Protein AF-A0A662Z9D0-F1 (afdb_monomer)

Secondary structure (DSSP, 8-state):
--HHHHHHHHHHHHHHTT---S-S-HHHHHHHHHT--EEE-TTSEEEEPPPPHHHHHHHHHTTPPPP--EE-TTS-HHHHHHHHT---

Foldseek 3Di:
DDPQVVVVVLVVVCVVVVHDQLDDHPVVLVVLCVPFDWDADPQQKIQTPDRDPSSVSSCVSVPHDDDHTDGDPPDDPVVVVVVVPDDD

Nearest PDB structures (foldseek):
  2dfs-assembly1_M  TM=5.415E-01  e=6.077E+00  Gallus gallus
  7pm0-assembly1_A  TM=5.383E-01  e=6.939E+00  Gallus gallus
  8g2z-assembly1_2R  TM=3.815E-01  e=6.939E+00  Tetrahymena thermophila CU428

Sequence (88 aa):
LSLHMRIEYLLRKMKENGVKLPHHSVRTILRDLQGIKTVEFVDGYSAVKTISRTQKETLKLFHVPEPVSQYRKNIAVPNMIKHARKPH

Mean predicted aligned error: 9.93 Å

Solvent-accessible surface area (backbone atoms only — not comparable to full-atom values): 5543 Å² total; per-residue (Å²): 129,55,75,66,58,54,51,53,51,50,54,50,53,36,51,76,70,69,49,87,67,78,61,96,45,70,69,58,49,52,50,44,58,69,63,65,47,72,48,78,46,95,91,42,40,34,43,51,54,91,76,51,71,60,43,52,50,48,33,54,74,71,73,44,81,81,85,69,62,44,65,52,90,84,60,65,67,71,60,60,55,63,58,74,68,58,81,130

Organism: NCBI:txid83771

Radius of gyration: 17.91 Å; Cα contacts (8 Å, |Δi|>4): 66; chains: 1; bounding box: 47×22×44 Å

Structure (mmCIF, N/CA/C/O backbone):
data_AF-A0A662Z9D0-F1
#
_entry.id   AF-A0A662Z9D0-F1
#
loop_
_atom_site.group_PDB
_atom_site.id
_atom_site.type_symbol
_atom_site.label_atom_id
_atom_site.label_alt_id
_atom_site.label_comp_id
_atom_site.label_asym_id
_atom_site.label_entity_id
_atom_site.label_seq_id
_atom_site.pdbx_PDB_ins_code
_atom_site.Cartn_x
_atom_site.Cartn_y
_atom_site.Cartn_z
_atom_site.occupancy
_atom_site.B_iso_or_equiv
_atom_site.auth_seq_id
_atom_site.auth_comp_id
_atom_site.auth_asym_id
_atom_site.auth_atom_id
_atom_site.pdbx_PDB_model_num
ATOM 1 N N . LEU A 1 1 ? -21.756 -11.217 1.823 1.00 59.03 1 LEU A N 1
ATOM 2 C CA . LEU A 1 1 ? -21.194 -9.991 2.439 1.00 59.03 1 LEU A CA 1
ATOM 3 C C . LEU A 1 1 ? -20.548 -9.165 1.330 1.00 59.03 1 LEU A C 1
ATOM 5 O O . LEU A 1 1 ? -19.725 -9.724 0.614 1.00 59.03 1 LEU A O 1
ATOM 9 N N . SER A 1 2 ? -20.935 -7.903 1.124 1.00 82.81 2 SER A N 1
ATOM 10 C CA . SER A 1 2 ? -20.275 -7.061 0.112 1.00 82.81 2 SER A CA 1
ATOM 11 C C . SER A 1 2 ? -18.821 -6.778 0.516 1.00 82.81 2 SER A C 1
ATOM 13 O O . SER A 1 2 ? -18.482 -6.822 1.702 1.00 82.81 2 SER A O 1
ATOM 15 N N . LEU A 1 3 ? -17.948 -6.482 -0.455 1.00 76.94 3 LEU A N 1
ATOM 16 C CA . LEU A 1 3 ? -16.549 -6.119 -0.183 1.00 76.94 3 LEU A CA 1
ATOM 17 C C . LEU A 1 3 ? -16.465 -4.955 0.821 1.00 76.94 3 LEU A C 1
ATOM 19 O O . LEU A 1 3 ? -15.651 -4.984 1.739 1.00 76.94 3 LEU A O 1
ATOM 23 N N . HIS A 1 4 ? -17.377 -3.987 0.693 1.00 80.38 4 HIS A N 1
ATOM 24 C CA . HIS A 1 4 ? -17.513 -2.855 1.606 1.00 80.38 4 HIS A CA 1
ATOM 25 C C . HIS A 1 4 ? -17.765 -3.301 3.051 1.00 80.38 4 HIS A C 1
ATOM 27 O O . HIS A 1 4 ? -16.990 -2.962 3.941 1.00 80.38 4 HIS A O 1
ATOM 33 N N . MET A 1 5 ? -18.783 -4.141 3.273 1.00 84.38 5 MET A N 1
ATOM 34 C CA . MET A 1 5 ? -19.120 -4.661 4.604 1.00 84.38 5 MET A CA 1
ATOM 35 C C . MET A 1 5 ? -17.973 -5.469 5.218 1.00 84.38 5 MET A C 1
ATOM 37 O O . MET A 1 5 ? -17.766 -5.442 6.429 1.00 84.38 5 MET A O 1
ATOM 41 N N . ARG A 1 6 ? -17.201 -6.184 4.390 1.00 83.44 6 ARG A N 1
ATOM 42 C CA . ARG A 1 6 ? -16.040 -6.948 4.859 1.00 83.44 6 ARG A CA 1
ATOM 43 C C . ARG A 1 6 ? -14.918 -6.034 5.351 1.00 83.44 6 ARG A C 1
ATOM 45 O O . ARG A 1 6 ? -14.307 -6.336 6.373 1.00 83.44 6 ARG A O 1
ATOM 52 N N . ILE A 1 7 ? -14.670 -4.921 4.658 1.00 83.31 7 ILE A N 1
ATOM 53 C CA . ILE A 1 7 ? -13.680 -3.923 5.080 1.00 83.31 7 ILE A CA 1
ATOM 54 C C . ILE A 1 7 ? -14.157 -3.206 6.351 1.00 83.31 7 ILE A C 1
ATOM 56 O O . ILE A 1 7 ? -13.383 -3.086 7.295 1.00 83.31 7 ILE A O 1
ATOM 60 N N . GLU A 1 8 ? -15.424 -2.792 6.429 1.00 86.50 8 GLU A N 1
ATOM 61 C CA . GLU A 1 8 ? -15.980 -2.157 7.637 1.00 86.50 8 GLU A CA 1
ATOM 62 C C . GLU A 1 8 ? -15.878 -3.059 8.866 1.00 86.50 8 GLU A C 1
ATOM 64 O O . GLU A 1 8 ? -15.439 -2.616 9.929 1.00 86.50 8 GLU A O 1
ATOM 69 N N . TYR A 1 9 ? -16.227 -4.338 8.712 1.00 88.12 9 TYR A N 1
ATOM 70 C CA . TYR A 1 9 ? -16.102 -5.325 9.778 1.00 88.12 9 TYR A CA 1
ATOM 71 C C . TYR A 1 9 ? -14.649 -5.472 10.258 1.00 88.12 9 TYR A C 1
ATOM 73 O O . TYR A 1 9 ? -14.399 -5.483 11.464 1.00 88.12 9 TYR A O 1
ATOM 81 N N . LEU A 1 10 ? -13.682 -5.531 9.333 1.00 84.88 10 LEU A N 1
ATOM 82 C CA . LEU A 1 10 ? -12.258 -5.610 9.672 1.00 84.88 10 LEU A CA 1
ATOM 83 C C . LEU A 1 10 ? -11.784 -4.379 10.447 1.00 84.88 10 LEU A C 1
ATOM 85 O O . LEU A 1 10 ? -11.151 -4.527 11.490 1.00 84.88 10 LEU A O 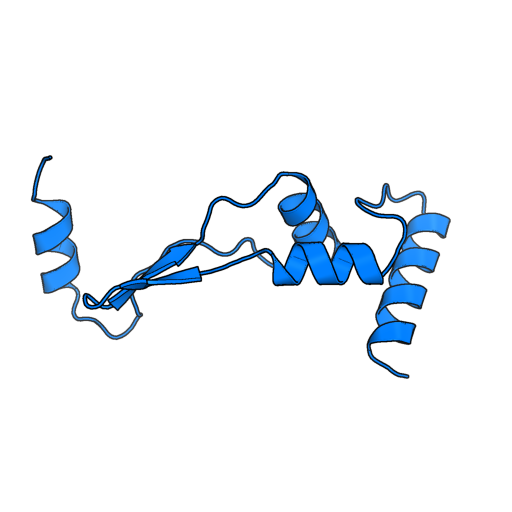1
ATOM 89 N N . LEU A 1 11 ? -12.132 -3.176 9.983 1.00 86.88 11 LEU A N 1
ATOM 90 C CA . LEU A 1 11 ? -11.759 -1.932 10.658 1.00 86.88 11 LEU A CA 1
ATOM 91 C C . LEU A 1 11 ? -12.357 -1.848 12.057 1.00 86.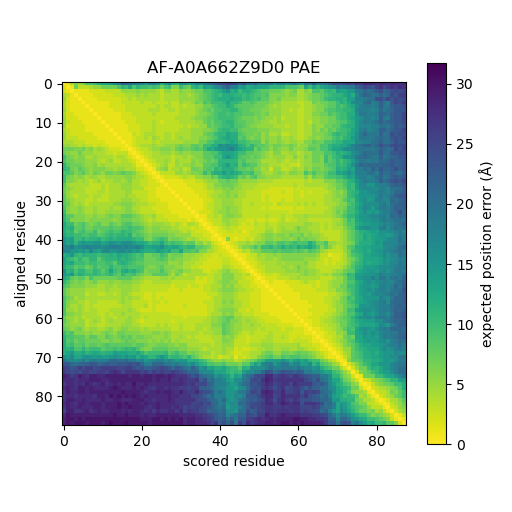88 11 LEU A C 1
ATOM 93 O O . LEU A 1 11 ? -11.667 -1.463 13.001 1.00 86.88 11 LEU A O 1
ATOM 97 N N . ARG A 1 12 ? -13.625 -2.240 12.207 1.00 87.81 12 ARG A N 1
ATOM 98 C CA . ARG A 1 12 ? -14.289 -2.272 13.507 1.00 87.81 12 ARG A CA 1
ATOM 99 C C . ARG A 1 12 ? -13.584 -3.230 14.465 1.00 87.81 12 ARG A C 1
ATOM 101 O O . ARG A 1 12 ? -13.224 -2.814 15.561 1.00 87.81 12 ARG A O 1
ATOM 108 N N . LYS A 1 13 ? -13.310 -4.462 14.029 1.00 88.88 13 LYS A N 1
ATOM 109 C CA . LYS A 1 13 ? -12.607 -5.470 14.835 1.00 88.88 13 LYS A CA 1
ATOM 110 C C . LYS A 1 13 ? -11.196 -5.016 15.227 1.00 88.88 13 LYS A C 1
ATOM 112 O O . LYS A 1 13 ? -10.762 -5.215 16.354 1.00 88.88 13 LYS A O 1
ATOM 117 N N . MET A 1 14 ? -10.477 -4.370 14.312 1.00 85.19 14 MET A N 1
ATOM 118 C CA . MET A 1 14 ? -9.149 -3.811 14.583 1.00 85.19 14 MET A CA 1
ATOM 119 C C . MET A 1 14 ? -9.199 -2.672 15.605 1.00 85.19 14 MET A C 1
ATOM 121 O O . MET A 1 14 ? -8.353 -2.621 16.495 1.00 85.19 14 MET A O 1
ATOM 125 N N . LYS A 1 15 ? -10.211 -1.799 15.523 1.00 86.00 15 LYS A N 1
ATOM 126 C CA . LYS A 1 15 ? -10.439 -0.736 16.509 1.00 86.00 15 LYS A CA 1
ATOM 127 C C . LYS A 1 15 ? -10.771 -1.306 17.892 1.00 86.00 15 LYS A C 1
ATOM 129 O O . LYS A 1 15 ? -10.234 -0.817 18.879 1.00 86.00 15 LYS A O 1
ATOM 134 N N . GLU A 1 16 ? -11.613 -2.337 17.955 1.00 89.38 16 GLU A N 1
ATOM 135 C CA . GLU A 1 16 ? -11.936 -3.066 19.194 1.00 89.38 16 GLU A CA 1
ATOM 136 C C . GLU A 1 16 ? -10.680 -3.706 19.815 1.00 89.38 16 GLU A C 1
ATOM 138 O O . GLU A 1 16 ? -10.509 -3.672 21.029 1.00 89.38 16 GLU A O 1
ATOM 143 N N . ASN A 1 17 ? -9.745 -4.177 18.985 1.00 87.44 17 ASN A N 1
ATOM 144 C CA . ASN A 1 17 ? -8.452 -4.724 19.413 1.00 87.44 17 ASN A CA 1
ATOM 145 C C . ASN A 1 17 ? -7.373 -3.657 19.708 1.00 87.44 17 ASN A C 1
ATOM 147 O O . ASN A 1 17 ? -6.209 -4.005 19.899 1.00 87.44 17 ASN A O 1
ATOM 151 N N . GLY A 1 18 ? -7.712 -2.363 19.697 1.00 83.31 18 GLY A N 1
ATOM 152 C CA . GLY A 1 18 ? -6.768 -1.276 19.986 1.00 83.31 18 GLY A CA 1
ATOM 153 C C . GLY A 1 18 ? -5.725 -1.010 18.893 1.00 83.31 18 GLY A C 1
ATOM 154 O O . GLY A 1 18 ? -4.751 -0.294 19.127 1.00 83.31 18 GLY A O 1
ATOM 155 N N . VAL A 1 19 ? -5.906 -1.553 17.686 1.00 84.06 19 VAL A N 1
ATOM 156 C CA . VAL A 1 19 ? -4.996 -1.310 16.561 1.00 84.06 19 VAL A CA 1
ATOM 157 C C . VAL A 1 19 ? -5.182 0.119 16.055 1.00 84.06 19 VAL A C 1
ATOM 159 O O . VAL A 1 19 ? -6.295 0.555 15.747 1.00 84.06 19 VAL A O 1
ATOM 162 N N . LYS A 1 20 ? -4.075 0.855 15.914 1.00 82.69 20 LYS A N 1
ATOM 163 C CA . LYS A 1 20 ? -4.090 2.194 15.322 1.00 82.69 20 LYS A CA 1
ATOM 164 C C . LYS A 1 20 ? -4.375 2.096 13.823 1.00 82.69 20 LYS A C 1
ATOM 166 O O . LYS A 1 20 ? -3.543 1.621 13.055 1.00 82.69 20 LYS A O 1
ATOM 171 N N . LEU A 1 21 ? -5.552 2.562 13.417 1.00 84.00 21 LEU A N 1
ATOM 172 C CA . LEU A 1 21 ? -5.954 2.591 12.014 1.00 84.00 21 LEU A CA 1
ATOM 173 C C . LEU A 1 21 ? -5.356 3.816 11.299 1.00 84.00 21 LEU A C 1
ATOM 175 O O . LEU A 1 21 ? -5.409 4.915 11.856 1.00 84.00 21 LEU A O 1
ATOM 179 N N . PRO A 1 22 ? -4.853 3.665 10.059 1.00 81.56 22 PRO A N 1
ATOM 180 C CA . PRO A 1 22 ? -4.357 4.788 9.257 1.00 81.56 22 PRO A CA 1
ATOM 181 C C . PRO A 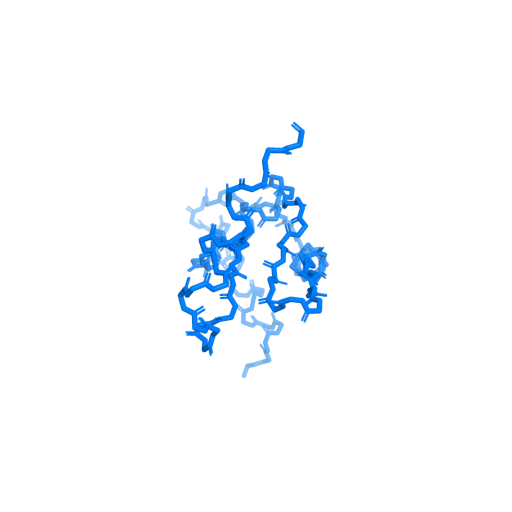1 22 ? -5.483 5.741 8.826 1.00 81.56 22 PRO A C 1
ATOM 183 O O . PRO A 1 22 ? -5.253 6.929 8.608 1.00 81.56 22 PRO A O 1
ATOM 186 N N . HIS A 1 23 ? -6.719 5.237 8.739 1.00 84.00 23 HIS A N 1
ATOM 187 C CA . HIS A 1 23 ? -7.902 6.007 8.372 1.00 84.00 23 HIS A CA 1
ATOM 188 C C . HIS A 1 23 ? -9.137 5.551 9.154 1.00 84.00 23 HIS A C 1
ATOM 190 O O . HIS A 1 23 ? -9.242 4.398 9.570 1.00 84.00 23 HIS A O 1
ATOM 196 N N . HIS A 1 24 ? -10.114 6.450 9.288 1.00 78.31 24 HIS A N 1
ATOM 197 C CA . HIS A 1 24 ? -11.372 6.195 10.001 1.00 78.31 24 HIS A CA 1
ATOM 198 C C . HIS A 1 24 ? -12.552 5.836 9.086 1.00 78.31 24 HIS A C 1
ATOM 200 O O . HIS A 1 24 ? -13.640 5.566 9.585 1.00 78.31 24 HIS A O 1
ATOM 206 N N . SER A 1 25 ? -12.364 5.840 7.759 1.00 83.75 25 SER A N 1
ATOM 207 C CA . SER A 1 25 ? -13.427 5.519 6.802 1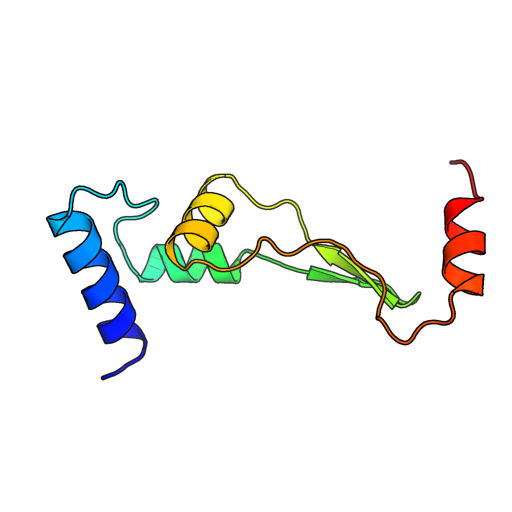.00 83.75 25 SER A CA 1
ATOM 208 C C . SER A 1 25 ? -12.939 4.601 5.682 1.00 83.75 25 SER A C 1
ATOM 210 O O . SER A 1 25 ? -11.825 4.759 5.172 1.00 83.75 25 SER A O 1
ATOM 212 N N . VAL A 1 26 ? -13.810 3.682 5.253 1.00 84.81 26 VAL A N 1
ATOM 213 C CA . VAL A 1 26 ? -13.559 2.796 4.103 1.00 84.81 26 VAL A CA 1
ATOM 214 C C . VAL A 1 26 ? -13.327 3.598 2.831 1.00 84.81 26 VAL A C 1
ATOM 216 O O . VAL A 1 26 ? -12.432 3.284 2.053 1.00 84.81 26 VAL A O 1
ATOM 219 N N . ARG A 1 27 ? -14.078 4.686 2.640 1.00 87.50 27 ARG A N 1
ATOM 220 C CA . ARG A 1 27 ? -13.936 5.562 1.474 1.00 87.50 27 ARG A CA 1
ATOM 221 C C . ARG A 1 27 ? -12.527 6.147 1.361 1.00 87.50 27 ARG A C 1
ATOM 223 O O . ARG A 1 27 ? -11.983 6.195 0.261 1.00 87.50 27 ARG A O 1
ATOM 230 N N . THR A 1 28 ? -11.940 6.585 2.475 1.00 87.31 28 THR A N 1
ATOM 231 C CA . THR A 1 28 ? -10.577 7.136 2.483 1.00 87.31 28 THR A CA 1
ATOM 232 C C . THR A 1 28 ? -9.546 6.051 2.199 1.00 87.31 28 THR A C 1
ATOM 234 O O . THR A 1 28 ? -8.669 6.265 1.375 1.00 87.31 28 THR A O 1
ATOM 237 N N . ILE A 1 29 ? -9.707 4.864 2.788 1.00 86.69 29 ILE A N 1
ATOM 238 C CA . ILE A 1 29 ? -8.834 3.706 2.534 1.00 86.69 29 ILE A CA 1
ATOM 239 C C . ILE A 1 29 ? -8.830 3.334 1.053 1.00 86.69 29 ILE A C 1
ATOM 241 O O . ILE A 1 29 ? -7.772 3.160 0.455 1.00 86.69 29 ILE A O 1
ATOM 245 N N . LEU A 1 30 ? -10.014 3.245 0.443 1.00 86.31 30 LEU A N 1
ATOM 246 C CA . LEU A 1 30 ? -10.138 2.941 -0.980 1.00 86.31 30 LEU A CA 1
ATOM 247 C C . LEU A 1 30 ? -9.482 4.021 -1.841 1.00 86.31 30 LEU A C 1
ATOM 249 O O . LEU A 1 30 ? -8.814 3.688 -2.815 1.00 86.31 30 LEU A O 1
ATOM 253 N N . ARG A 1 31 ? -9.626 5.299 -1.473 1.00 87.81 31 ARG A N 1
ATOM 254 C CA . ARG A 1 31 ? -8.975 6.408 -2.179 1.00 87.81 31 ARG A CA 1
ATOM 255 C C . ARG A 1 31 ? -7.450 6.338 -2.070 1.00 87.81 31 ARG A C 1
ATOM 257 O O . ARG A 1 31 ? -6.782 6.539 -3.080 1.00 87.81 31 ARG A O 1
ATOM 264 N N . ASP A 1 32 ? -6.911 6.032 -0.891 1.00 86.62 32 ASP A N 1
ATOM 265 C CA . ASP A 1 32 ? -5.467 5.882 -0.686 1.00 86.62 32 ASP A CA 1
ATOM 266 C C . ASP A 1 32 ? -4.916 4.740 -1.547 1.00 86.62 32 ASP A C 1
ATOM 268 O O . ASP A 1 32 ? -3.937 4.940 -2.269 1.00 86.62 32 ASP A O 1
ATOM 272 N N . LEU A 1 33 ? -5.594 3.587 -1.559 1.00 85.81 33 LEU A N 1
ATOM 273 C CA . LEU A 1 33 ? -5.214 2.434 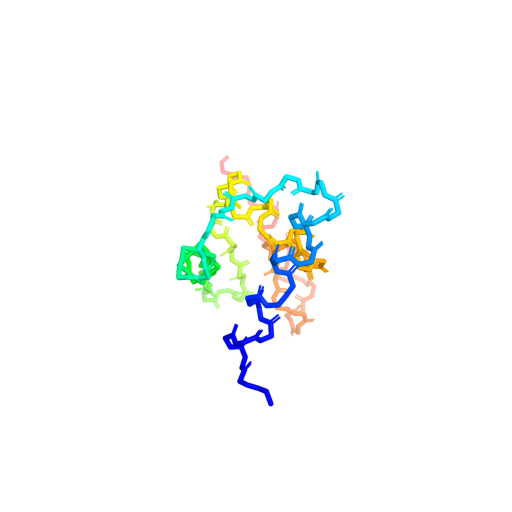-2.380 1.00 85.81 33 LEU A CA 1
ATOM 274 C C . LEU A 1 33 ? -5.318 2.721 -3.886 1.00 85.81 33 LEU A C 1
ATOM 276 O O . LEU A 1 33 ? -4.396 2.402 -4.630 1.00 85.81 33 LEU A O 1
ATOM 280 N N . GLN A 1 34 ? -6.389 3.376 -4.342 1.00 86.62 34 GLN A N 1
ATOM 281 C CA . GLN A 1 34 ? -6.540 3.817 -5.739 1.00 86.62 34 GLN A CA 1
ATOM 282 C C . GLN A 1 34 ? -5.505 4.876 -6.146 1.00 86.62 34 GLN A C 1
ATOM 284 O O . GLN A 1 34 ? -5.201 5.042 -7.328 1.00 86.62 34 GLN A O 1
ATOM 289 N N . GLY A 1 35 ? -4.975 5.620 -5.174 1.00 86.12 35 GLY A N 1
ATOM 290 C CA . GLY A 1 35 ? -3.920 6.601 -5.385 1.00 86.12 35 GLY A CA 1
ATOM 291 C C . GLY A 1 35 ? -2.560 5.976 -5.699 1.00 86.12 35 GLY A C 1
ATOM 292 O O . GLY A 1 35 ? -1.697 6.671 -6.239 1.00 86.12 35 GLY A O 1
ATOM 293 N N . ILE A 1 36 ? -2.358 4.689 -5.400 1.00 87.31 36 ILE A N 1
ATOM 294 C CA . ILE A 1 36 ? -1.132 3.966 -5.745 1.00 87.31 36 ILE A CA 1
ATOM 295 C C . ILE A 1 36 ? -1.157 3.692 -7.247 1.00 87.31 36 ILE A C 1
ATOM 297 O O . ILE A 1 36 ? -1.976 2.924 -7.748 1.00 87.31 36 ILE A O 1
ATOM 301 N N . LYS A 1 37 ? -0.256 4.350 -7.978 1.00 87.12 37 LYS A N 1
ATOM 302 C CA . LYS A 1 37 ? -0.181 4.267 -9.438 1.00 87.12 37 LYS A CA 1
ATOM 303 C C . LYS A 1 37 ? 1.152 3.689 -9.878 1.00 87.12 37 LYS A C 1
ATOM 305 O O . LYS A 1 37 ? 2.205 4.092 -9.383 1.00 87.12 37 LYS A O 1
ATOM 310 N N . THR A 1 38 ? 1.087 2.830 -10.882 1.00 85.94 38 THR A N 1
ATOM 311 C CA . THR A 1 38 ? 2.249 2.290 -11.586 1.00 85.94 38 THR A CA 1
ATOM 312 C C . THR A 1 38 ? 2.295 2.900 -12.982 1.00 85.94 38 THR A C 1
ATOM 314 O O . THR A 1 38 ? 1.256 3.080 -13.617 1.00 85.94 38 THR A O 1
ATOM 317 N N . VAL A 1 39 ? 3.487 3.262 -13.442 1.00 85.94 39 VAL A N 1
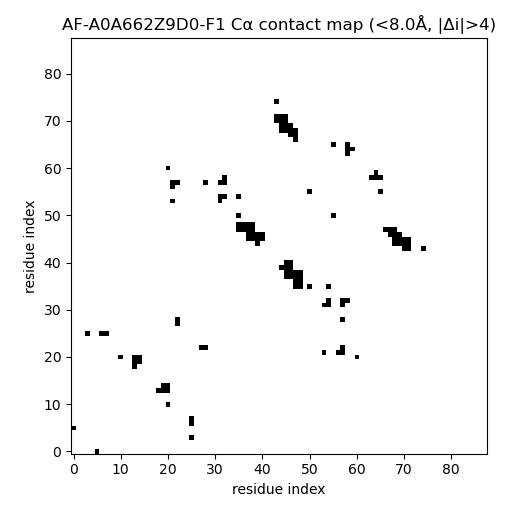ATOM 318 C CA . VAL A 1 39 ? 3.748 3.725 -14.806 1.00 85.94 39 VAL A CA 1
ATOM 319 C C . VAL A 1 39 ? 4.507 2.623 -15.522 1.00 85.94 39 VAL A C 1
ATOM 321 O O . VAL A 1 39 ? 5.537 2.166 -15.032 1.00 85.94 39 VAL A O 1
ATOM 324 N N . GLU A 1 40 ? 3.995 2.196 -16.669 1.00 84.56 40 GLU A N 1
ATOM 325 C CA . GLU A 1 40 ? 4.687 1.252 -17.539 1.00 84.56 40 GLU A CA 1
ATOM 326 C C . GLU A 1 40 ? 5.432 2.007 -18.636 1.00 84.56 40 GLU A C 1
ATOM 328 O O . GLU A 1 40 ? 4.876 2.890 -19.290 1.00 84.56 40 GLU A O 1
ATOM 333 N N . PHE A 1 41 ? 6.695 1.651 -18.822 1.00 81.19 41 PHE A N 1
ATOM 334 C CA . PHE A 1 41 ? 7.564 2.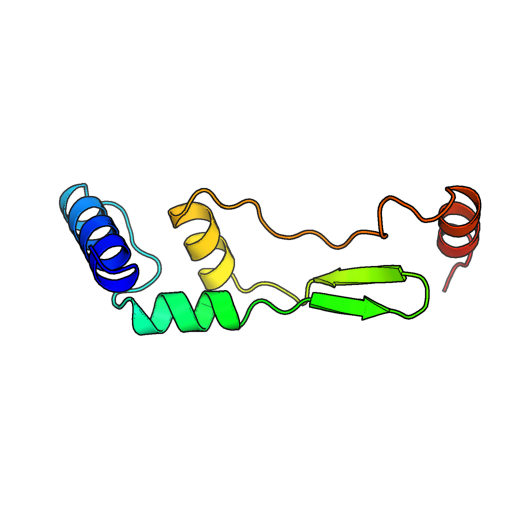180 -19.857 1.00 81.19 41 PHE A CA 1
ATOM 335 C C . PHE A 1 41 ? 7.636 1.209 -21.039 1.00 81.19 41 PHE A C 1
ATOM 337 O O . PHE A 1 41 ? 7.390 0.007 -20.913 1.00 81.19 41 PHE A O 1
ATOM 344 N N . VAL A 1 42 ? 7.973 1.750 -22.212 1.00 78.44 42 VAL A N 1
ATOM 345 C CA . VAL A 1 42 ? 8.020 1.005 -23.484 1.00 78.44 42 VAL A CA 1
ATOM 346 C C . VAL A 1 42 ? 9.082 -0.101 -23.467 1.00 78.44 42 VAL A C 1
ATOM 348 O O . VAL A 1 42 ? 8.903 -1.139 -24.096 1.00 78.44 42 VAL A O 1
ATOM 351 N N . ASP A 1 43 ? 10.157 0.084 -22.701 1.00 75.44 43 ASP A N 1
ATOM 352 C CA . ASP A 1 43 ? 11.210 -0.913 -22.459 1.00 75.44 43 ASP A CA 1
ATOM 353 C C . ASP A 1 43 ? 10.767 -2.053 -21.522 1.00 75.44 43 ASP A C 1
ATOM 355 O O . ASP A 1 43 ? 11.540 -2.966 -21.231 1.00 75.44 43 ASP A O 1
ATOM 359 N N . GLY A 1 44 ? 9.512 -2.015 -21.065 1.00 76.12 44 GLY A N 1
ATOM 360 C CA . GLY A 1 44 ? 8.903 -3.008 -20.198 1.00 76.12 44 GLY A CA 1
ATOM 361 C C . GLY A 1 44 ? 9.354 -2.919 -18.740 1.00 76.12 44 GLY A C 1
ATOM 362 O O . GLY A 1 44 ? 9.162 -3.872 -17.978 1.00 76.12 44 GLY A O 1
ATOM 363 N N . TYR A 1 45 ? 9.917 -1.779 -18.340 1.00 79.75 45 TYR A N 1
ATOM 364 C CA . TYR A 1 45 ? 10.036 -1.394 -16.942 1.00 79.75 45 TYR A CA 1
ATOM 365 C C . TYR A 1 45 ? 8.694 -0.879 -16.404 1.00 79.75 45 TYR A C 1
ATOM 367 O O . TYR A 1 45 ? 8.000 -0.097 -17.052 1.00 79.75 45 TYR A O 1
ATOM 375 N N . SER A 1 46 ? 8.324 -1.288 -15.195 1.00 83.81 46 SER A N 1
ATOM 376 C CA . SER A 1 46 ? 7.172 -0.760 -14.466 1.00 83.81 46 SER A CA 1
ATOM 377 C C . SER A 1 46 ? 7.674 -0.022 -13.231 1.00 83.81 46 SER A C 1
ATOM 379 O O . SER A 1 46 ? 8.196 -0.647 -12.307 1.00 83.81 46 SER A O 1
ATOM 381 N N . ALA A 1 47 ? 7.508 1.301 -13.192 1.00 85.25 47 ALA A N 1
ATOM 382 C CA . ALA A 1 47 ? 7.852 2.109 -12.028 1.00 85.25 47 ALA A CA 1
ATOM 383 C C . ALA A 1 47 ? 6.623 2.376 -11.164 1.00 85.25 47 ALA A C 1
ATOM 385 O O . ALA A 1 47 ? 5.603 2.878 -11.641 1.00 85.25 47 ALA A O 1
ATOM 386 N N . VAL A 1 48 ? 6.734 2.101 -9.871 1.00 86.50 48 VAL A N 1
ATOM 387 C CA . VAL A 1 48 ? 5.719 2.488 -8.891 1.00 86.50 48 VAL A CA 1
ATOM 388 C C . VAL A 1 48 ? 5.955 3.950 -8.522 1.00 86.50 48 VAL A C 1
ATOM 390 O O . VAL A 1 48 ? 7.074 4.332 -8.175 1.00 86.50 48 VAL A O 1
ATOM 393 N N . LYS A 1 49 ? 4.920 4.795 -8.612 1.00 85.81 49 LYS A N 1
ATOM 394 C CA . LYS A 1 49 ? 5.019 6.178 -8.125 1.00 85.81 49 LYS A CA 1
ATOM 395 C C . LYS A 1 49 ? 5.245 6.186 -6.615 1.00 85.81 49 LYS A C 1
ATOM 397 O O . LYS A 1 49 ? 4.819 5.272 -5.916 1.00 85.81 49 LYS A O 1
ATOM 402 N N . THR A 1 50 ? 5.882 7.242 -6.114 1.00 85.31 50 THR A N 1
ATOM 403 C CA . THR A 1 50 ? 6.167 7.405 -4.684 1.00 85.31 50 THR A CA 1
ATOM 404 C C . THR A 1 50 ? 4.920 7.152 -3.839 1.00 85.31 50 THR A C 1
ATOM 406 O O . THR A 1 50 ? 3.904 7.826 -4.002 1.00 85.31 50 THR A O 1
ATOM 409 N N . ILE A 1 51 ? 5.016 6.174 -2.938 1.00 89.50 51 ILE A N 1
ATOM 410 C CA . ILE A 1 51 ? 3.939 5.782 -2.029 1.00 89.50 51 ILE A CA 1
ATOM 411 C C . ILE A 1 51 ? 4.033 6.639 -0.768 1.00 89.50 51 ILE A C 1
ATOM 413 O O . ILE A 1 51 ? 5.095 6.713 -0.141 1.00 89.50 51 ILE A O 1
ATOM 417 N N . SER A 1 52 ? 2.926 7.270 -0.377 1.00 89.00 52 SER A N 1
ATOM 418 C CA . SER A 1 52 ? 2.858 8.055 0.854 1.00 89.00 52 SER A CA 1
ATOM 419 C C . SER A 1 52 ? 2.961 7.161 2.096 1.00 89.00 52 SER A C 1
ATOM 421 O O . SER A 1 52 ? 2.706 5.955 2.065 1.00 89.00 52 SER A O 1
ATOM 423 N N . ARG A 1 53 ? 3.285 7.761 3.245 1.00 88.75 53 ARG A N 1
ATOM 424 C CA . ARG A 1 53 ? 3.305 7.038 4.524 1.00 88.75 53 ARG A CA 1
ATOM 425 C C . ARG A 1 53 ? 1.946 6.405 4.860 1.00 88.75 53 ARG A C 1
ATOM 427 O O . ARG A 1 53 ? 1.917 5.257 5.294 1.00 88.75 53 ARG A O 1
ATOM 434 N N . THR A 1 54 ? 0.840 7.114 4.621 1.00 87.50 54 THR A N 1
ATOM 435 C CA . THR A 1 54 ? -0.521 6.616 4.907 1.00 87.50 54 THR A CA 1
ATOM 436 C C . THR A 1 54 ? -0.894 5.438 4.016 1.00 87.50 54 THR A C 1
ATOM 438 O O . THR A 1 54 ? -1.464 4.457 4.491 1.00 87.50 54 THR A O 1
ATOM 441 N N . GLN A 1 55 ? -0.482 5.471 2.748 1.00 89.06 55 GLN A N 1
ATOM 442 C CA . GLN A 1 55 ? -0.666 4.361 1.820 1.00 89.06 55 GLN A CA 1
ATOM 443 C C . GLN A 1 55 ? 0.125 3.123 2.260 1.00 89.06 55 GLN A C 1
ATOM 445 O O . GLN A 1 55 ? -0.418 2.021 2.243 1.00 89.06 55 GLN A O 1
ATOM 450 N N . LYS A 1 56 ? 1.371 3.286 2.727 1.00 89.12 56 LYS A N 1
ATOM 451 C CA . LYS A 1 56 ? 2.166 2.172 3.279 1.00 89.12 56 LYS A CA 1
ATOM 452 C C . LYS A 1 56 ? 1.525 1.562 4.520 1.00 89.12 56 LYS A C 1
ATOM 454 O O . LYS A 1 56 ? 1.432 0.343 4.630 1.00 89.12 56 LYS A O 1
ATOM 459 N N . GLU A 1 57 ? 1.072 2.396 5.452 1.00 89.06 57 GLU A N 1
ATOM 460 C CA . GLU A 1 57 ? 0.366 1.937 6.654 1.00 89.06 57 GLU A CA 1
ATOM 461 C C . GLU A 1 57 ? -0.944 1.214 6.284 1.00 89.06 57 GLU A C 1
ATOM 463 O O . GLU A 1 57 ? -1.257 0.174 6.862 1.00 89.06 57 GLU A O 1
ATOM 468 N N . THR A 1 58 ? -1.652 1.688 5.255 1.00 88.50 58 THR A N 1
ATOM 469 C CA . THR A 1 58 ? -2.863 1.045 4.723 1.00 88.50 58 THR A CA 1
ATOM 470 C C . THR A 1 58 ? -2.571 -0.305 4.065 1.00 88.50 58 THR A C 1
ATOM 472 O O . THR A 1 58 ? -3.288 -1.266 4.321 1.00 88.50 58 THR A O 1
ATOM 475 N N . LEU A 1 59 ? -1.508 -0.433 3.267 1.00 89.12 59 LEU A N 1
ATOM 476 C CA . LEU A 1 59 ? -1.099 -1.723 2.691 1.00 89.12 59 LEU A CA 1
ATOM 477 C C . LEU A 1 59 ? -0.737 -2.740 3.781 1.00 89.12 59 LEU A C 1
ATOM 479 O O . LEU A 1 59 ? -1.191 -3.885 3.738 1.00 89.12 59 LEU A O 1
ATOM 483 N N . LYS A 1 60 ? 0.011 -2.299 4.802 1.00 88.50 60 LYS A N 1
ATOM 484 C CA . LYS A 1 60 ? 0.366 -3.125 5.966 1.00 88.50 60 LYS A CA 1
ATOM 485 C C . LYS A 1 60 ? -0.863 -3.599 6.733 1.00 88.50 60 LYS A C 1
ATOM 487 O O . LYS A 1 60 ? -0.894 -4.756 7.141 1.00 88.50 60 LYS A O 1
ATOM 492 N N . LEU A 1 61 ? -1.879 -2.743 6.880 1.00 86.06 61 LEU A N 1
ATOM 493 C CA . LEU A 1 61 ? -3.146 -3.091 7.531 1.00 86.06 61 LEU A CA 1
ATOM 494 C C . LEU A 1 61 ? -3.818 -4.309 6.881 1.00 86.06 61 LEU A C 1
ATOM 496 O O . LEU A 1 61 ? -4.396 -5.139 7.575 1.00 86.06 61 LEU A O 1
ATOM 500 N N . PHE A 1 62 ? -3.726 -4.426 5.555 1.00 84.56 62 PHE A N 1
ATOM 501 C CA . PHE A 1 62 ? -4.296 -5.539 4.792 1.00 84.56 62 PHE A CA 1
ATOM 502 C C . PHE A 1 62 ? -3.289 -6.655 4.488 1.00 84.56 62 PHE A C 1
ATOM 504 O O . PHE A 1 62 ? -3.602 -7.546 3.701 1.00 84.56 62 PHE A O 1
ATOM 511 N N . HIS A 1 63 ? -2.098 -6.625 5.097 1.00 86.00 63 HIS A N 1
ATOM 512 C CA . HIS A 1 63 ? -1.010 -7.576 4.841 1.00 86.00 63 HIS A CA 1
ATOM 513 C C . HIS A 1 63 ? -0.625 -7.688 3.356 1.00 86.00 63 HIS A C 1
ATOM 515 O O . HIS A 1 63 ? -0.202 -8.743 2.885 1.00 86.00 63 HIS A O 1
ATOM 521 N N . VAL A 1 64 ? -0.769 -6.592 2.608 1.00 87.19 64 VAL A N 1
ATOM 522 C CA . VAL A 1 64 ? -0.407 -6.527 1.191 1.00 87.19 64 VAL A CA 1
ATOM 523 C C . VAL A 1 64 ? 1.045 -6.055 1.079 1.00 87.19 64 VAL A C 1
ATOM 525 O O . VAL A 1 64 ? 1.400 -5.054 1.709 1.00 87.19 64 VAL A O 1
ATOM 528 N N . PRO A 1 65 ? 1.900 -6.741 0.297 1.00 85.94 65 PRO A N 1
ATOM 529 C CA . PRO A 1 65 ? 3.270 -6.293 0.082 1.00 85.94 65 PRO A CA 1
ATOM 530 C C . PRO A 1 65 ? 3.300 -4.924 -0.606 1.00 85.94 65 PRO A C 1
ATOM 532 O O . PRO A 1 65 ? 2.473 -4.628 -1.472 1.00 85.94 65 PRO A O 1
ATOM 535 N N . GLU A 1 66 ? 4.274 -4.091 -0.232 1.00 87.31 66 GLU A N 1
ATOM 536 C CA . GLU A 1 66 ? 4.501 -2.817 -0.915 1.00 87.31 66 GLU A CA 1
ATOM 537 C C . GLU A 1 66 ? 4.854 -3.090 -2.388 1.00 87.31 66 GLU A C 1
ATOM 539 O O . GLU A 1 66 ? 5.721 -3.925 -2.661 1.00 87.31 66 GLU A O 1
ATOM 544 N N . PRO A 1 67 ? 4.193 -2.426 -3.353 1.00 85.31 67 PRO A N 1
ATOM 545 C CA . PRO A 1 67 ? 4.547 -2.584 -4.751 1.00 85.31 67 PRO A CA 1
ATOM 546 C C . PRO A 1 67 ? 5.936 -1.991 -4.990 1.00 85.31 67 PRO A C 1
ATOM 548 O O . PRO A 1 67 ? 6.243 -0.879 -4.557 1.00 85.31 67 PRO A O 1
ATOM 551 N N . VAL A 1 68 ? 6.772 -2.745 -5.701 1.00 84.88 68 VAL A N 1
ATOM 552 C CA . VAL A 1 68 ? 8.150 -2.368 -6.028 1.00 84.88 68 VAL A CA 1
ATOM 553 C C . VAL A 1 68 ? 8.275 -2.213 -7.535 1.00 84.88 68 VAL A C 1
ATOM 555 O O . VAL A 1 68 ? 7.665 -2.963 -8.301 1.00 84.88 68 VAL A O 1
ATOM 558 N N . SER A 1 69 ? 9.062 -1.230 -7.964 1.00 85.00 69 SER A N 1
ATOM 559 C CA . SER A 1 69 ? 9.390 -1.057 -9.374 1.00 85.00 69 SER A CA 1
ATOM 560 C C . SER A 1 69 ? 10.163 -2.267 -9.892 1.00 85.00 69 SER A C 1
ATOM 562 O O . SER A 1 69 ? 11.106 -2.730 -9.252 1.00 85.00 69 SER A O 1
ATOM 564 N N . GLN A 1 70 ? 9.769 -2.789 -11.047 1.00 82.81 70 GLN A N 1
ATOM 565 C CA . GLN A 1 70 ? 10.333 -4.022 -11.588 1.00 82.81 70 GLN A CA 1
ATOM 566 C C . GLN A 1 70 ? 10.238 -4.054 -13.112 1.00 82.81 70 GLN A C 1
ATOM 568 O O . GLN A 1 70 ? 9.328 -3.478 -13.703 1.00 82.81 70 GLN A O 1
ATOM 573 N N . TYR A 1 71 ? 11.160 -4.772 -13.749 1.00 78.50 71 TYR A N 1
ATOM 574 C CA . TYR A 1 71 ? 11.027 -5.148 -15.156 1.00 78.50 71 TYR A CA 1
ATOM 575 C C . TYR A 1 71 ? 10.035 -6.305 -15.297 1.00 78.50 71 TYR A C 1
ATOM 577 O O . TYR A 1 71 ? 9.918 -7.151 -14.403 1.00 78.50 71 TYR A O 1
ATOM 585 N N . ARG A 1 72 ? 9.321 -6.377 -16.427 1.00 70.38 72 ARG A N 1
ATOM 586 C CA . ARG A 1 72 ? 8.478 -7.541 -16.735 1.00 70.38 72 ARG A CA 1
ATOM 587 C C . ARG A 1 72 ? 9.337 -8.809 -16.717 1.00 70.38 72 ARG A C 1
ATOM 589 O O . ARG A 1 72 ? 10.376 -8.875 -17.369 1.00 70.38 72 ARG A O 1
ATOM 596 N N . LYS A 1 73 ? 8.859 -9.845 -16.020 1.00 63.72 73 LYS A N 1
ATOM 597 C CA . LYS A 1 73 ? 9.579 -11.116 -15.799 1.00 63.72 73 LYS A CA 1
ATOM 598 C C . LYS A 1 73 ? 9.985 -11.860 -17.086 1.00 63.72 73 LYS A C 1
ATOM 600 O O . LYS A 1 73 ? 10.844 -12.728 -17.020 1.00 63.72 73 LYS A O 1
ATOM 605 N N . ASN A 1 74 ? 9.405 -11.502 -18.235 1.00 61.38 74 ASN A N 1
ATOM 606 C CA . ASN A 1 74 ? 9.643 -12.144 -19.535 1.00 61.38 74 ASN A CA 1
ATOM 607 C C . ASN A 1 74 ? 10.580 -11.354 -20.469 1.00 61.38 74 ASN A C 1
ATOM 609 O O . ASN A 1 74 ? 10.678 -11.680 -21.649 1.00 61.38 74 ASN A O 1
ATOM 613 N N . ILE A 1 75 ? 11.251 -10.305 -19.987 1.00 55.34 75 ILE A N 1
ATOM 614 C CA . ILE A 1 75 ? 12.245 -9.579 -20.786 1.00 55.34 75 ILE A CA 1
ATOM 615 C C . ILE A 1 75 ? 13.596 -10.246 -20.560 1.00 55.34 75 ILE A C 1
ATOM 617 O O . ILE A 1 75 ? 14.049 -10.378 -19.425 1.00 55.34 75 ILE A O 1
ATOM 621 N N . ALA A 1 76 ? 14.229 -10.692 -21.644 1.00 49.88 76 ALA A N 1
ATOM 622 C CA . ALA A 1 76 ? 15.512 -11.369 -21.581 1.00 49.88 76 ALA A CA 1
ATOM 623 C C . ALA A 1 76 ? 16.547 -10.504 -20.828 1.00 49.88 76 ALA A C 1
ATOM 625 O O . ALA A 1 76 ? 16.787 -9.341 -21.169 1.00 49.88 76 ALA A O 1
ATOM 626 N N . VAL A 1 77 ? 17.196 -11.123 -19.837 1.00 55.38 77 VAL A N 1
ATOM 627 C CA . VAL A 1 77 ? 18.275 -10.598 -18.975 1.00 55.38 77 VAL A CA 1
ATOM 628 C C . VAL A 1 77 ? 19.317 -9.699 -19.686 1.00 55.38 77 VAL A C 1
ATOM 630 O O . 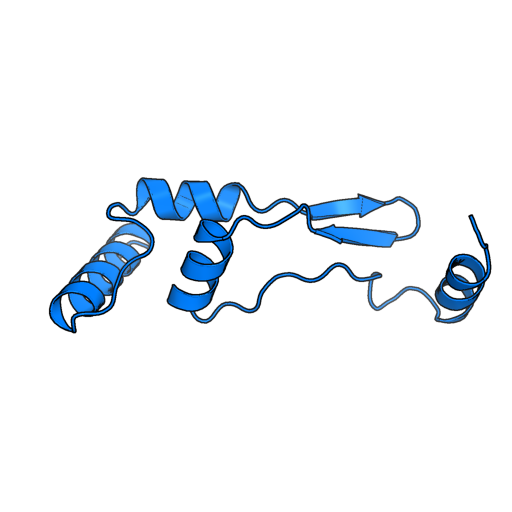VAL A 1 77 ? 19.765 -8.731 -19.062 1.00 55.38 77 VAL A O 1
ATOM 633 N N . PRO A 1 78 ? 19.688 -9.906 -20.973 1.00 53.06 78 PRO A N 1
ATOM 634 C CA . PRO A 1 78 ? 20.651 -9.043 -21.665 1.00 53.06 78 PRO A CA 1
ATOM 635 C C . PRO A 1 78 ? 20.244 -7.563 -21.767 1.00 53.06 78 PRO A C 1
ATOM 637 O O . PRO A 1 78 ? 21.111 -6.689 -21.694 1.00 53.06 78 PRO A O 1
ATOM 640 N N . ASN A 1 79 ? 18.947 -7.250 -21.877 1.00 54.72 79 ASN A N 1
ATOM 641 C CA . ASN A 1 79 ? 18.486 -5.855 -21.943 1.00 54.72 79 ASN A CA 1
ATOM 642 C C . ASN A 1 79 ? 18.591 -5.148 -20.583 1.00 54.72 79 ASN A C 1
ATOM 644 O O . ASN A 1 79 ? 18.911 -3.963 -20.529 1.00 54.72 79 ASN A O 1
ATOM 648 N N . MET A 1 80 ? 18.429 -5.891 -19.485 1.00 53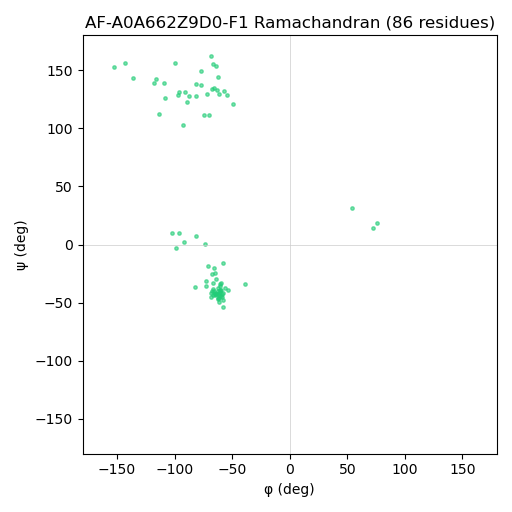.47 80 MET A N 1
ATOM 649 C CA . MET A 1 80 ? 18.568 -5.387 -18.114 1.00 53.47 80 MET A CA 1
ATOM 650 C C . MET A 1 80 ? 19.993 -4.866 -17.836 1.00 53.47 80 MET A C 1
ATOM 652 O O . MET A 1 80 ? 20.174 -3.795 -17.261 1.00 53.47 80 MET A O 1
ATOM 656 N N . ILE A 1 81 ? 21.017 -5.585 -18.315 1.00 58.06 81 ILE A N 1
ATOM 657 C CA . ILE A 1 81 ? 22.438 -5.218 -18.148 1.00 58.06 81 ILE A CA 1
ATOM 658 C C . ILE A 1 81 ? 22.813 -4.017 -19.031 1.00 58.06 81 ILE A C 1
ATOM 660 O O . ILE A 1 81 ? 23.601 -3.163 -18.620 1.00 58.06 81 ILE A O 1
ATOM 664 N N . LYS A 1 82 ? 22.242 -3.921 -20.239 1.00 56.97 82 LYS A N 1
ATOM 665 C CA . LYS A 1 82 ? 22.529 -2.830 -21.185 1.00 56.97 82 LYS A CA 1
ATOM 666 C C . LYS A 1 82 ? 22.029 -1.469 -20.681 1.00 56.97 82 LYS A C 1
ATOM 668 O O . LYS A 1 82 ? 22.678 -0.461 -20.948 1.00 56.97 82 LYS A O 1
ATOM 673 N N . HIS A 1 83 ? 20.921 -1.444 -19.935 1.00 53.44 83 HIS A N 1
ATOM 674 C CA . HIS A 1 83 ? 20.383 -0.226 -19.321 1.00 53.44 83 HIS A CA 1
ATOM 675 C C . HIS A 1 83 ? 21.069 0.138 -17.996 1.00 53.44 83 HIS A C 1
ATOM 677 O O . HIS A 1 83 ? 21.348 1.312 -17.779 1.00 53.44 83 HIS A O 1
ATOM 683 N N . ALA A 1 84 ? 21.443 -0.841 -17.162 1.00 57.56 84 ALA A N 1
ATOM 684 C CA . ALA A 1 84 ? 22.186 -0.589 -15.919 1.00 57.56 84 ALA A CA 1
ATOM 685 C C . ALA A 1 84 ? 23.609 -0.025 -16.140 1.00 57.56 84 ALA A C 1
ATOM 687 O O . ALA A 1 84 ? 24.189 0.563 -15.233 1.00 57.56 84 ALA A O 1
ATOM 688 N N . ARG A 1 85 ? 24.184 -0.207 -17.338 1.00 56.06 85 ARG A N 1
ATOM 689 C CA . ARG A 1 85 ? 25.540 0.245 -17.702 1.00 56.06 85 ARG A CA 1
ATOM 690 C C . ARG A 1 85 ? 25.615 1.636 -18.337 1.00 56.06 85 ARG A C 1
ATOM 692 O O . ARG A 1 85 ? 26.709 2.037 -18.722 1.00 56.06 85 ARG A O 1
ATOM 699 N N . LYS A 1 86 ? 24.505 2.363 -18.490 1.00 46.25 86 LYS A N 1
ATOM 700 C CA . LYS A 1 86 ? 24.556 3.754 -18.961 1.00 46.25 86 LYS A CA 1
ATOM 701 C C . LYS A 1 86 ? 24.619 4.687 -17.747 1.00 46.25 86 LYS A C 1
ATOM 703 O O . LYS A 1 86 ? 23.584 4.864 -17.108 1.00 46.25 86 LYS A O 1
ATOM 708 N N . PRO A 1 87 ? 25.794 5.246 -17.397 1.00 50.19 87 PRO A N 1
ATOM 709 C CA . PRO A 1 87 ? 25.851 6.304 -16.403 1.00 50.19 87 PRO A CA 1
ATOM 710 C C . PRO A 1 87 ? 25.129 7.529 -16.975 1.00 50.19 87 PRO A C 1
ATOM 712 O O . PRO A 1 87 ? 25.283 7.844 -18.159 1.00 50.19 87 PRO A O 1
ATOM 715 N N . HIS A 1 88 ? 24.290 8.147 -16.149 1.00 47.59 88 HIS A N 1
ATOM 716 C CA . HIS A 1 88 ? 23.847 9.519 -16.368 1.00 47.59 88 HIS A CA 1
ATOM 717 C C . HIS A 1 88 ? 25.021 10.469 -16.152 1.00 47.59 88 HIS A C 1
ATOM 719 O O . HIS A 1 88 ? 25.814 10.194 -15.221 1.00 47.59 88 HIS A O 1
#

pLDDT: mean 79.12, std 12.49, range [46.25, 89.5]